Protein 2ETS (pdb70)

Structure (mmCIF, N/CA/C/O backbone):
data_2ETS
#
_entry.id   2ETS
#
_cell.length_a   93.473
_cell.length_b   93.473
_cell.length_c   101.164
_cell.angle_alpha   90.000
_cell.angle_beta   90.000
_cell.angle_gamma   120.000
#
_symmetry.space_group_name_H-M   'H 3 2'
#
loop_
_entity.id
_entity.type
_entity.pdbx_description
1 polymer 'hypothetical protein'
2 non-polymer 'PHOSPHATE ION'
3 non-polymer 'CHLORIDE ION'
4 water water
#
loop_
_atom_site.group_PDB
_atom_site.id
_atom_site.type_symbol
_atom_site.label_atom_id
_atom_site.label_alt_id
_atom_site.label_comp_id
_atom_site.label_asym_id
_atom_site.label_entity_id
_atom_site.label_seq_id
_atom_site.pdbx_PDB_ins_code
_atom_site.Cartn_x
_atom_site.Cartn_y
_atom_site.Cartn_z
_atom_site.occupancy
_atom_site.B_iso_or_equiv
_atom_site.auth_seq_id
_atom_site.auth_comp_id
_atom_site.auth_asym_id
_atom_site.auth_atom_id
_atom_site.pdbx_PDB_model_num
ATOM 1 N N . HIS A 1 8 ? 30.415 37.889 30.192 1.00 86.68 -4 HIS A N 1
ATOM 2 C CA . HIS A 1 8 ? 30.670 36.673 31.032 1.00 87.70 -4 HIS A CA 1
ATOM 3 C C . HIS A 1 8 ? 31.271 36.950 32.433 1.00 88.92 -4 HIS A C 1
ATOM 4 O O . HIS A 1 8 ? 31.100 36.132 33.337 1.00 89.55 -4 HIS A O 1
ATOM 6 N N . HIS A 1 9 ? 31.977 38.071 32.608 1.00 89.54 -3 HIS A N 1
ATOM 7 C CA . HIS A 1 9 ? 32.466 38.508 33.935 1.00 89.24 -3 HIS A CA 1
ATOM 8 C C . HIS A 1 9 ? 31.473 39.460 34.638 1.00 88.91 -3 HIS A C 1
ATOM 9 O O . HIS A 1 9 ? 31.481 40.666 34.386 1.00 86.78 -3 HIS A O 1
ATOM 10 N N . HIS A 1 10 ? 30.656 38.906 35.542 1.00 89.54 -2 HIS A N 1
ATOM 11 C CA . HIS A 1 10 ? 29.520 39.616 36.155 1.00 89.49 -2 HIS A CA 1
ATOM 12 C C . HIS A 1 10 ? 29.615 40.118 37.615 1.00 89.84 -2 HIS A C 1
ATOM 13 O O . HIS A 1 10 ? 28.831 39.707 38.473 1.00 91.31 -2 HIS A O 1
ATOM 14 N N . HIS A 1 11 ? 30.617 40.949 37.898 1.00 88.06 -1 HIS A N 1
ATOM 15 C CA . HIS A 1 11 ? 30.450 42.115 38.792 1.00 85.88 -1 HIS A CA 1
ATOM 16 C C . HIS A 1 11 ? 30.730 43.381 37.952 1.00 83.49 -1 HIS A C 1
ATOM 17 O O . HIS A 1 11 ? 30.207 44.472 38.226 1.00 83.75 -1 HIS A O 1
ATOM 24 N N . HIS A 1 12 ? 31.561 43.203 36.927 1.00 79.50 0 HIS A N 1
ATOM 25 C CA . HIS A 1 12 ? 31.757 44.176 35.866 1.00 77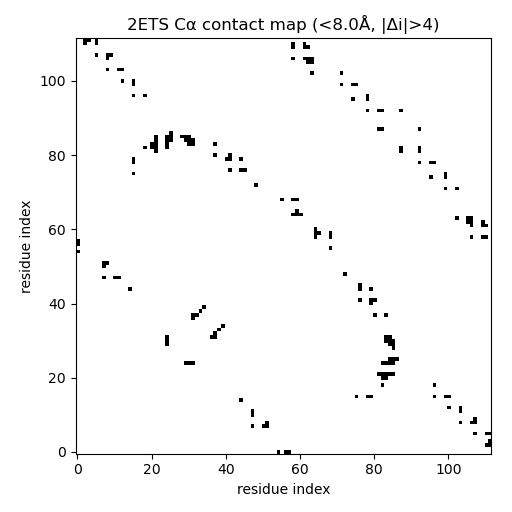.13 0 HIS A CA 1
ATOM 26 C C . HIS A 1 12 ? 30.470 44.398 35.028 1.00 74.88 0 HIS A C 1
ATOM 27 O O . HIS A 1 12 ? 30.147 45.535 34.674 1.00 73.08 0 HIS A O 1
ATOM 42 N N . ASN A 1 14 ? 27.329 43.791 36.062 1.00 64.70 2 ASN A N 1
ATOM 43 C CA . ASN A 1 14 ? 26.542 44.482 37.073 1.00 63.19 2 ASN A CA 1
ATOM 44 C C . ASN A 1 14 ? 26.776 46.003 37.068 1.00 61.27 2 ASN A C 1
ATOM 45 O O . ASN A 1 14 ? 25.829 46.804 37.027 1.00 57.07 2 ASN A O 1
ATOM 50 N N . ASP A 1 15 ? 28.045 46.402 37.136 1.00 60.66 3 ASP A N 1
ATOM 51 C CA . ASP A 1 15 ? 28.371 47.818 37.164 1.00 60.55 3 ASP A CA 1
ATOM 52 C C . ASP A 1 15 ? 28.062 48.490 35.842 1.00 58.74 3 ASP A C 1
ATOM 53 O O . ASP A 1 15 ? 27.648 49.642 35.819 1.00 56.24 3 ASP A O 1
ATOM 58 N N . LEU A 1 16 ? 28.271 47.772 34.742 1.00 59.13 4 LEU A N 1
ATOM 59 C CA . LEU A 1 16 ? 27.936 48.293 33.424 1.00 60.33 4 LEU A CA 1
ATOM 60 C C . LEU A 1 16 ? 26.441 48.587 33.294 1.00 59.59 4 LEU A C 1
ATOM 61 O O . LEU A 1 16 ? 26.061 49.634 32.789 1.00 56.12 4 LEU A O 1
ATOM 66 N N . VAL A 1 17 ? 25.612 47.646 33.746 1.00 59.27 5 VAL A N 1
ATOM 67 C CA . VAL A 1 17 ? 24.175 47.754 33.635 1.00 59.52 5 VAL A CA 1
ATOM 68 C C . VAL A 1 17 ? 23.650 48.859 34.578 1.00 57.37 5 VAL A C 1
ATOM 69 O O . VAL A 1 17 ? 22.848 49.731 34.165 1.00 51.75 5 VAL A O 1
ATOM 73 N N . GLU A 1 18 ? 24.120 48.838 35.820 1.00 58.07 6 GLU A N 1
ATOM 74 C CA . GLU A 1 18 ? 23.824 49.920 36.786 1.00 60.56 6 GLU A CA 1
ATOM 75 C C . GLU A 1 18 ? 24.243 51.296 36.248 1.00 60.63 6 GLU A C 1
ATOM 76 O O . GLU A 1 18 ? 23.572 52.313 36.479 1.00 60.22 6 GLU A O 1
ATOM 82 N N . SER A 1 19 ? 25.357 51.311 35.525 1.00 60.04 7 SER A N 1
ATOM 83 C CA . SER A 1 19 ? 25.787 52.510 34.855 1.00 60.32 7 SER A CA 1
ATOM 84 C C . SER A 1 19 ? 24.794 52.996 33.807 1.00 57.57 7 SER A C 1
ATOM 85 O O . SER A 1 19 ? 24.546 54.185 33.711 1.00 59.19 7 SER A O 1
ATOM 88 N N . LEU A 1 20 ? 24.245 52.095 33.001 1.00 56.47 8 LEU A N 1
ATOM 89 C CA . LEU A 1 20 ? 23.261 52.494 32.006 1.00 54.42 8 LEU A CA 1
ATOM 90 C C . LEU A 1 20 ? 21.952 52.929 32.683 1.00 51.51 8 LEU A C 1
ATOM 91 O O . LEU A 1 20 ? 21.293 53.860 32.247 1.00 51.61 8 LEU A O 1
ATOM 96 N N . ILE A 1 21 ? 21.555 52.227 33.728 1.00 51.67 9 ILE A N 1
ATOM 97 C CA . ILE A 1 21 ? 20.375 52.613 34.485 1.00 52.46 9 ILE A CA 1
ATOM 98 C C . ILE A 1 21 ? 20.468 54.060 34.964 1.00 52.40 9 ILE A C 1
ATOM 99 O O . ILE A 1 21 ? 19.564 54.889 34.679 1.00 52.22 9 ILE A O 1
ATOM 104 N N . TYR A 1 22 ? 21.562 54.371 35.645 1.00 50.85 10 TYR A N 1
ATOM 105 C CA . TYR A 1 22 ? 21.838 55.753 36.071 1.00 50.13 10 TYR A CA 1
ATOM 106 C C . TYR A 1 22 ? 21.742 56.700 34.872 1.00 48.46 10 TYR A C 1
ATOM 107 O O . TYR A 1 22 ? 21.073 57.738 34.946 1.00 45.38 10 TYR A O 1
ATOM 116 N N . GLU A 1 23 ? 22.416 56.335 33.764 1.00 46.79 11 GLU A N 1
ATOM 117 C CA . GLU A 1 23 ? 22.452 57.220 32.604 1.00 49.09 11 GLU A CA 1
ATOM 118 C C . GLU A 1 23 ? 21.064 57.466 31.945 1.00 50.25 11 GLU A C 1
ATOM 119 O O . GLU A 1 23 ? 20.740 58.590 31.543 1.00 50.86 11 GLU A O 1
ATOM 125 N N . VAL A 1 24 ? 20.246 56.416 31.863 1.00 51.37 12 VAL A N 1
ATOM 126 C CA . VAL A 1 24 ? 18.891 56.541 31.325 1.00 54.10 12 VAL A CA 1
ATOM 127 C C . VAL A 1 24 ? 18.030 57.484 32.235 1.00 55.08 12 VAL A C 1
ATOM 128 O O . VAL A 1 24 ? 17.218 58.286 31.748 1.00 57.08 12 VAL A O 1
ATOM 132 N N . ASN A 1 25 ? 18.208 57.395 33.544 1.00 54.29 13 ASN A N 1
ATOM 133 C CA . ASN A 1 25 ? 17.610 58.386 34.451 1.00 54.77 13 ASN A CA 1
ATOM 134 C C . ASN A 1 25 ? 18.080 59.814 34.211 1.00 52.16 13 ASN A C 1
ATOM 135 O O . ASN A 1 25 ? 17.321 60.753 34.206 1.00 53.61 13 ASN A O 1
ATOM 140 N N . ASN A 1 26 ? 19.348 59.966 33.969 1.00 54.61 14 ASN A N 1
ATOM 141 C CA . ASN A 1 26 ? 19.889 61.242 33.619 1.00 54.51 14 ASN A CA 1
ATOM 142 C C . ASN A 1 26 ? 19.274 61.773 32.342 1.00 54.32 14 ASN A C 1
ATOM 143 O O . ASN A 1 26 ? 19.029 62.957 32.223 1.00 55.93 14 ASN A O 1
ATOM 156 N N . GLN A 1 28 ? 16.308 61.224 31.308 1.00 53.21 16 GLN A N 1
ATOM 157 C CA . GLN A 1 28 ? 14.977 61.707 31.622 1.00 53.51 16 GLN A CA 1
ATOM 158 C C . GLN A 1 28 ? 15.046 63.146 32.175 1.00 50.88 16 GLN A C 1
ATOM 159 O O . GLN A 1 28 ? 14.246 64.004 31.806 1.00 51.93 16 GLN A O 1
ATOM 165 N N . GLN A 1 29 ? 16.027 63.422 33.004 1.00 50.17 17 GLN A N 1
ATOM 166 C CA . GLN A 1 29 ? 16.162 64.764 33.581 1.00 53.53 17 GLN A CA 1
ATOM 167 C C . GLN A 1 29 ? 16.547 65.782 32.513 1.00 53.04 17 GLN A C 1
ATOM 168 O O . GLN A 1 29 ? 16.043 66.883 32.522 1.00 49.91 17 GLN A O 1
ATOM 174 N N . ASN A 1 30 ? 17.390 65.378 31.561 1.00 55.17 18 ASN A N 1
ATOM 175 C CA . ASN A 1 30 ? 17.795 66.244 30.464 1.00 55.37 18 ASN A CA 1
ATOM 176 C C . ASN A 1 30 ? 16.594 66.621 29.588 1.00 54.15 18 ASN A C 1
ATOM 177 O O . ASN A 1 30 ? 16.411 67.770 29.176 1.00 53.20 18 ASN A O 1
ATOM 182 N N . PHE A 1 31 ? 15.767 65.637 29.316 1.00 53.69 19 PHE A N 1
ATOM 183 C CA . PHE A 1 31 ? 14.589 65.849 28.511 1.00 53.33 19 PHE A CA 1
ATOM 184 C C . PHE A 1 31 ? 13.674 66.841 29.238 1.00 53.75 19 PHE A C 1
ATOM 185 O O . PHE A 1 31 ? 13.146 67.767 28.629 1.00 56.00 19 PHE A O 1
ATOM 193 N N . GLU A 1 32 ? 13.497 66.650 30.539 1.00 55.01 20 GLU A N 1
ATOM 194 C CA . GLU A 1 32 ? 12.705 67.580 31.350 1.00 55.92 20 GLU A CA 1
ATOM 195 C C . GLU A 1 32 ? 13.266 68.982 31.330 1.00 53.56 20 GLU A C 1
ATOM 196 O O . GLU A 1 32 ? 12.505 69.943 31.365 1.00 54.17 20 GLU A O 1
ATOM 202 N N . ASN A 1 33 ? 14.588 69.093 31.287 1.00 53.35 21 ASN A N 1
ATOM 203 C CA A ASN A 1 33 ? 15.206 70.406 31.267 0.50 53.56 21 ASN A CA 1
ATOM 204 C CA B ASN A 1 33 ? 15.305 70.381 31.218 0.50 53.41 21 ASN A CA 1
ATOM 205 C C . ASN A 1 33 ? 14.992 71.111 29.928 1.00 53.39 21 ASN A C 1
ATOM 206 O O . ASN A 1 33 ? 14.573 72.259 29.935 1.00 49.20 21 ASN A O 1
ATOM 215 N N . VAL A 1 34 ? 15.215 70.421 28.796 1.00 55.24 22 VAL A N 1
ATOM 216 C CA . VAL A 1 34 ? 15.008 71.075 27.481 1.00 57.51 22 VAL A CA 1
ATOM 217 C C . VAL A 1 34 ? 13.534 71.445 27.266 1.00 54.41 22 VAL A C 1
ATOM 218 O O . VAL A 1 34 ? 13.221 72.421 26.590 1.00 54.32 22 VAL A O 1
ATOM 222 N N . LYS A 1 35 ? 12.645 70.666 27.862 1.00 53.83 23 LYS A N 1
ATOM 223 C CA . LYS A 1 35 ? 11.211 70.863 27.718 1.00 54.20 23 LYS A CA 1
ATOM 224 C C . LYS A 1 35 ? 10.720 72.069 28.533 1.00 52.82 23 LYS A C 1
ATOM 225 O O . LYS A 1 35 ? 9.897 72.844 28.024 1.00 51.36 23 LYS A O 1
ATOM 231 N N . SER A 1 36 ? 11.175 72.207 29.791 1.00 52.73 24 SER A N 1
ATOM 232 C CA . SER A 1 36 ? 10.767 73.361 30.623 1.00 54.65 24 SER A CA 1
ATOM 233 C C . SER A 1 36 ? 11.369 74.611 30.048 1.00 51.82 24 SER A C 1
ATOM 234 O O . SER A 1 36 ? 10.673 75.615 29.902 1.00 50.78 24 SER A O 1
ATOM 237 N N . GLN A 1 37 ? 12.655 74.520 29.702 1.00 47.46 25 GLN A N 1
ATOM 238 C CA . GLN A 1 37 ? 13.416 75.661 29.235 1.00 4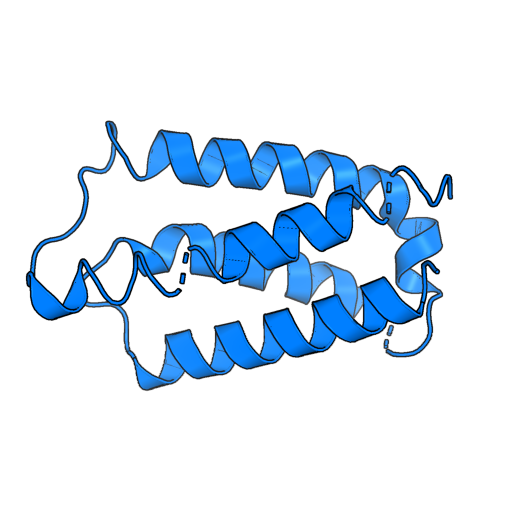8.95 25 GLN A CA 1
ATOM 239 C C . GLN A 1 37 ? 13.105 76.035 27.803 1.00 46.92 25 GLN A C 1
ATOM 240 O O . GLN A 1 37 ? 13.444 77.118 27.361 1.00 47.76 25 GLN A O 1
ATOM 246 N N . GLN A 1 38 ? 12.518 75.118 27.057 1.00 48.97 26 GLN A N 1
ATOM 247 C CA . GLN A 1 38 ? 12.256 75.318 25.633 1.00 49.42 26 GLN A CA 1
ATOM 248 C C . GLN A 1 38 ? 13.504 75.766 24.856 1.00 49.92 26 GLN A C 1
ATOM 249 O O . GLN A 1 38 ? 13.468 76.698 24.039 1.00 48.47 26 GLN A O 1
ATOM 255 N N . GLN A 1 39 ? 14.615 75.112 25.165 1.00 50.27 27 GLN A N 1
ATOM 256 C CA . GLN A 1 39 ? 15.874 75.368 24.496 1.00 53.47 27 GLN A CA 1
ATOM 257 C C . GLN A 1 39 ? 16.645 74.045 24.260 1.00 52.99 27 GLN A C 1
ATOM 258 O O . GLN A 1 39 ? 16.887 73.270 25.200 1.00 52.82 27 GLN A O 1
ATOM 264 N N . ASP A 1 40 ? 17.005 73.778 23.007 1.00 51.74 28 ASP A N 1
ATOM 265 C CA . ASP A 1 40 ? 17.895 72.651 22.690 1.00 51.61 28 ASP A CA 1
ATOM 266 C C . ASP A 1 40 ? 19.267 72.823 23.343 1.00 51.65 28 ASP A C 1
ATOM 267 O O . ASP A 1 40 ? 19.782 73.939 23.372 1.00 50.49 28 ASP A O 1
ATOM 272 N N . HIS A 1 41 ? 19.881 71.740 23.832 1.00 51.21 29 HIS A N 1
ATOM 273 C CA . HIS A 1 41 ? 21.288 71.822 24.271 1.00 51.06 29 HIS A CA 1
ATOM 274 C C . HIS A 1 41 ? 22.197 72.010 23.063 1.00 51.51 29 HIS A C 1
ATOM 275 O O . HIS A 1 41 ? 21.845 71.647 21.932 1.00 48.93 29 HIS A O 1
ATOM 282 N N . ASP A 1 42 ? 23.373 72.570 23.309 1.00 52.88 30 ASP A N 1
ATOM 283 C CA . ASP A 1 42 ? 24.336 72.838 22.250 1.00 52.57 30 ASP A CA 1
ATOM 284 C C . ASP A 1 42 ? 24.885 71.542 21.697 1.00 51.13 30 ASP A C 1
ATOM 285 O O . ASP A 1 42 ? 25.332 70.664 22.455 1.00 50.71 30 ASP A O 1
ATOM 290 N N . PHE A 1 43 ? 24.872 71.405 20.377 1.00 50.19 31 PHE A N 1
ATOM 291 C CA . PHE A 1 43 ? 25.292 70.154 19.791 1.00 47.47 31 PHE A CA 1
ATOM 292 C C . PHE A 1 43 ? 26.730 69.753 20.171 1.00 49.12 31 PHE A C 1
ATOM 293 O O . PHE A 1 43 ? 26.955 68.620 20.629 1.00 47.61 31 PHE A O 1
ATOM 301 N N . TYR A 1 44 ? 27.694 70.662 19.972 1.00 48.60 32 TYR A N 1
ATOM 302 C CA . TYR A 1 44 ? 29.117 70.311 20.111 1.00 49.72 32 TYR A CA 1
ATOM 303 C C . TYR A 1 44 ? 29.609 70.349 21.550 1.00 51.17 32 TYR A C 1
ATOM 304 O O . TYR A 1 44 ? 30.486 69.572 21.917 1.00 52.56 32 TYR A O 1
ATOM 313 N N . GLN A 1 45 ? 29.040 71.230 22.363 1.00 52.73 33 GLN A N 1
ATOM 314 C CA . GLN A 1 45 ? 29.432 71.345 23.758 1.00 53.45 33 GLN A CA 1
ATOM 315 C C . GLN A 1 45 ? 28.749 70.361 24.673 1.00 54.23 33 GLN A C 1
ATOM 316 O O . GLN A 1 45 ? 29.306 70.036 25.715 1.00 55.18 33 GLN A O 1
ATOM 322 N N . THR A 1 46 ? 27.555 69.886 24.298 1.00 54.93 34 THR A N 1
ATOM 323 C CA . THR A 1 46 ? 26.739 69.040 25.176 1.00 53.99 34 THR A CA 1
ATOM 324 C C . THR A 1 46 ? 26.328 67.697 24.546 1.00 54.89 34 THR A C 1
ATOM 325 O O . THR A 1 46 ? 26.561 66.652 25.127 1.00 56.26 34 THR A O 1
ATOM 329 N N . VAL A 1 47 ? 25.699 67.726 23.379 1.00 53.09 35 VAL A N 1
ATOM 330 C CA . VAL A 1 47 ? 25.138 66.501 22.782 1.00 55.14 35 VAL A CA 1
ATOM 331 C C . VAL A 1 47 ? 26.205 65.505 22.310 1.00 54.04 35 VAL A C 1
ATOM 332 O O . VAL A 1 47 ? 26.122 64.319 22.631 1.00 56.78 35 VAL A O 1
ATOM 336 N N . LYS A 1 48 ? 27.164 65.976 21.533 1.00 51.75 36 LYS A N 1
ATOM 337 C CA . LYS A 1 48 ? 28.211 65.111 21.011 1.00 54.04 36 LYS A CA 1
ATOM 338 C C . LYS A 1 48 ? 28.998 64.427 22.143 1.00 53.40 36 LYS A C 1
ATOM 339 O O . LYS A 1 48 ? 29.075 63.195 22.182 1.00 54.58 36 LYS A O 1
ATOM 345 N N . PRO A 1 49 ? 29.546 65.210 23.088 1.00 5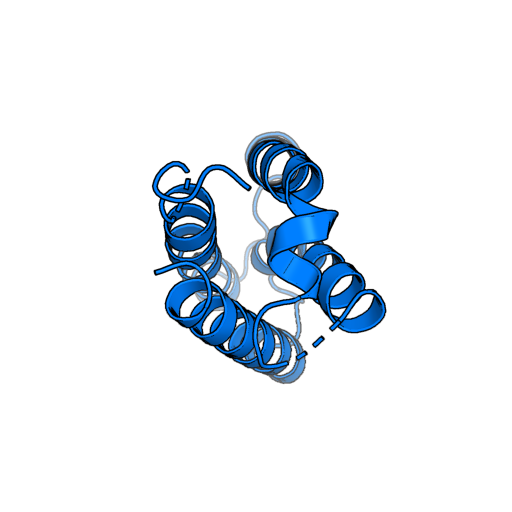0.85 37 PRO A N 1
ATOM 346 C CA . PRO A 1 49 ? 30.263 64.560 24.177 1.00 50.86 37 PRO A CA 1
ATOM 347 C C . PRO A 1 49 ? 29.428 63.560 24.980 1.00 49.18 37 PRO A C 1
ATOM 348 O O . PRO A 1 49 ? 29.923 62.507 25.375 1.00 47.55 37 PRO A O 1
ATOM 352 N N . TYR A 1 50 ? 28.157 63.871 25.185 1.00 46.65 38 TYR A N 1
ATOM 353 C CA . TYR A 1 50 ? 27.294 63.011 25.955 1.00 46.04 38 TYR A CA 1
ATOM 354 C C . TYR A 1 50 ? 27.032 61.683 25.256 1.00 49.09 38 TYR A C 1
ATOM 355 O O . TYR A 1 50 ? 27.161 60.605 25.854 1.00 51.27 38 TYR A O 1
ATOM 364 N N . THR A 1 51 ? 26.655 61.772 23.989 1.00 50.48 39 THR A N 1
ATOM 365 C CA . THR A 1 51 ? 26.363 60.567 23.173 1.00 52.38 39 THR A CA 1
ATOM 366 C C . THR A 1 51 ? 27.616 59.730 22.975 1.00 50.99 39 THR A C 1
ATOM 367 O O . THR A 1 51 ? 27.557 58.519 22.989 1.00 52.29 39 THR A O 1
ATOM 371 N N . GLU A 1 52 ? 28.754 60.372 22.812 1.00 53.16 40 GLU A N 1
ATOM 372 C CA . GLU A 1 52 ? 30.017 59.631 22.763 1.00 55.72 40 GLU A CA 1
ATOM 373 C C . GLU A 1 52 ? 30.342 58.906 24.078 1.00 55.46 40 GLU A C 1
ATOM 374 O O . GLU A 1 52 ? 30.874 57.805 24.057 1.00 57.55 40 GLU A O 1
ATOM 380 N N . HIS A 1 53 ? 30.010 59.505 25.217 1.00 52.98 41 HIS A N 1
ATOM 381 C CA . HIS A 1 53 ? 30.226 58.842 26.510 1.00 51.52 41 HIS A CA 1
ATOM 382 C C . HIS A 1 53 ? 29.280 57.638 26.627 1.00 50.86 41 HIS A C 1
ATOM 383 O O . HIS A 1 53 ? 29.660 56.573 27.116 1.00 52.41 41 HIS A O 1
ATOM 390 N N . ILE A 1 54 ? 28.051 57.816 26.182 1.00 50.47 42 ILE A N 1
ATOM 391 C CA . ILE A 1 54 ? 27.098 56.689 26.117 1.00 51.93 42 ILE A CA 1
ATOM 392 C C . ILE A 1 54 ? 27.589 55.561 25.156 1.00 51.69 42 ILE A C 1
ATOM 393 O O . ILE A 1 54 ? 27.518 54.368 25.490 1.00 50.38 42 ILE A O 1
ATOM 398 N N . ASP A 1 55 ? 28.105 55.941 23.983 1.00 49.63 43 ASP A N 1
ATOM 399 C CA . ASP A 1 55 ? 28.689 54.964 23.074 1.00 51.01 43 ASP A CA 1
ATOM 400 C C . ASP A 1 55 ? 29.811 54.166 23.750 1.00 50.67 43 ASP A C 1
ATOM 401 O O . ASP A 1 55 ? 29.919 52.961 23.517 1.00 51.16 43 ASP A O 1
ATOM 406 N N . SER A 1 56 ? 30.625 54.820 24.595 1.00 48.97 44 SER A N 1
ATOM 407 C CA . SER A 1 56 ? 31.722 54.125 25.278 1.00 48.07 44 SER A CA 1
ATOM 408 C C . SER A 1 56 ? 31.148 53.037 26.173 1.00 45.02 44 SER A C 1
ATOM 409 O O . SER A 1 56 ? 31.622 51.918 26.153 1.00 46.59 44 SER A O 1
ATOM 411 N N . ILE A 1 57 ? 30.113 53.350 26.931 1.00 46.56 45 ILE A N 1
ATOM 412 C CA . ILE A 1 57 ? 29.514 52.348 27.802 1.00 49.65 45 ILE A CA 1
ATOM 413 C C . ILE A 1 57 ? 28.912 51.221 26.981 1.00 49.86 45 ILE A C 1
ATOM 414 O O . ILE A 1 57 ? 29.089 50.059 27.307 1.00 49.40 45 ILE A O 1
ATOM 419 N N . LEU A 1 58 ? 28.218 51.567 25.906 1.00 50.29 46 LEU A N 1
ATOM 420 C CA . LEU A 1 58 ? 27.567 50.551 25.078 1.00 51.08 46 LEU A CA 1
ATOM 421 C C . LEU A 1 58 ? 28.556 49.642 24.419 1.00 50.83 46 LEU A C 1
ATOM 422 O O . LEU A 1 58 ? 28.303 48.451 24.337 1.00 49.59 46 LEU A O 1
ATOM 427 N N . ASN A 1 59 ? 29.685 50.205 23.978 1.00 52.21 47 ASN A N 1
ATOM 428 C CA . ASN A 1 59 ? 30.765 49.416 23.395 1.00 52.90 47 ASN A CA 1
ATOM 429 C C . ASN A 1 59 ? 31.276 48.349 24.347 1.00 52.73 47 ASN A C 1
ATOM 430 O O . ASN A 1 59 ? 31.534 47.211 23.934 1.00 52.25 47 ASN A O 1
ATOM 435 N N . GLU A 1 60 ? 31.398 48.711 25.616 1.00 51.13 48 GLU A N 1
ATOM 436 C CA . GLU A 1 60 ? 31.789 47.748 26.631 1.00 53.15 48 GLU A CA 1
ATOM 437 C C . GLU A 1 60 ? 30.703 46.689 26.759 1.00 51.96 48 GLU A C 1
ATOM 438 O O . GLU A 1 60 ? 30.970 45.516 26.610 1.00 53.57 48 GLU A O 1
ATOM 441 N N . ILE A 1 61 ? 29.469 47.090 26.987 1.00 53.71 49 ILE A N 1
ATOM 442 C CA . ILE A 1 61 ? 28.407 46.094 27.168 1.00 55.62 49 ILE A CA 1
ATOM 443 C C . ILE A 1 61 ? 28.228 45.154 25.953 1.00 52.74 49 ILE A C 1
ATOM 444 O O . ILE A 1 61 ? 27.858 43.998 26.128 1.00 52.04 49 ILE A O 1
ATOM 449 N N . LYS A 1 62 ? 28.550 45.622 24.747 1.00 51.24 50 LYS A N 1
ATOM 450 C CA . LYS A 1 62 ? 28.553 44.760 23.552 1.00 54.30 50 LYS A CA 1
ATOM 451 C C . LYS A 1 62 ? 29.588 43.643 23.653 1.00 52.97 50 LYS A C 1
ATOM 452 O O . LYS A 1 62 ? 29.365 42.532 23.168 1.00 52.88 50 LYS A O 1
ATOM 458 N N . LEU A 1 63 ? 30.704 43.923 24.300 1.00 52.53 51 LEU A N 1
ATOM 459 C CA . LEU A 1 63 ? 31.684 42.869 24.567 1.00 52.69 51 LEU A CA 1
ATOM 460 C C . LEU A 1 63 ? 31.084 41.716 25.394 1.00 51.37 51 LEU A C 1
ATOM 461 O O . LEU A 1 63 ? 31.576 40.628 25.340 1.00 49.88 51 LEU A O 1
ATOM 466 N N . HIS A 1 64 ? 30.002 41.942 26.132 1.00 53.74 52 HIS A N 1
ATOM 467 C CA . HIS A 1 64 ? 29.337 40.852 26.865 1.00 53.68 52 HIS A CA 1
ATOM 468 C C . HIS A 1 64 ? 28.068 40.346 26.217 1.00 53.21 52 HIS A C 1
ATOM 469 O O . HIS A 1 64 ? 27.279 39.689 26.887 1.00 53.16 52 HIS A O 1
ATOM 476 N N . ARG A 1 65 ? 27.898 40.605 24.920 1.00 55.35 53 ARG A N 1
ATOM 477 C CA . ARG A 1 65 ? 26.688 40.201 24.163 1.00 55.88 53 ARG A CA 1
ATOM 478 C C . ARG A 1 65 ? 26.264 38.738 24.398 1.00 57.43 53 ARG A C 1
ATOM 479 O O . ARG A 1 65 ? 25.105 38.464 24.723 1.00 55.34 53 ARG A O 1
ATOM 487 N N . GLU A 1 66 ? 27.219 37.818 24.257 1.00 58.39 54 GLU A N 1
ATOM 488 C CA . GLU A 1 66 ? 26.964 36.367 24.348 1.00 58.64 54 GLU A CA 1
ATOM 489 C C . GLU A 1 66 ? 26.346 35.950 25.692 1.00 56.68 54 GLU A C 1
ATOM 490 O O . GLU A 1 66 ? 25.455 35.101 25.725 1.00 58.41 54 GLU A O 1
ATOM 493 N N . PHE A 1 67 ? 26.801 36.554 26.787 1.00 54.83 55 PHE A N 1
ATOM 494 C CA . PHE A 1 67 ? 26.199 36.305 28.104 1.00 55.59 55 PHE A CA 1
ATOM 495 C C . PHE A 1 67 ? 24.800 36.901 28.185 1.00 56.26 55 PHE A C 1
ATOM 496 O O . PHE A 1 67 ? 23.823 36.183 28.433 1.00 55.67 55 PHE A O 1
ATOM 504 N N . ILE A 1 68 ? 24.731 38.216 27.966 1.00 54.07 56 ILE A N 1
ATOM 505 C CA . ILE A 1 68 ? 23.507 38.977 28.133 1.00 54.01 56 ILE A CA 1
ATOM 506 C C . ILE A 1 68 ? 22.319 38.407 27.335 1.00 52.43 56 ILE A C 1
ATOM 507 O O . ILE A 1 68 ? 21.219 38.365 27.852 1.00 50.97 56 ILE A O 1
ATOM 512 N N . ILE A 1 69 ? 22.544 37.944 26.106 1.00 51.70 57 ILE A N 1
ATOM 513 C CA . ILE A 1 69 ? 21.427 37.445 25.264 1.00 52.76 57 ILE A CA 1
ATOM 514 C C . ILE A 1 69 ? 20.777 36.165 25.805 1.00 52.09 57 ILE A C 1
ATOM 515 O O . ILE A 1 69 ? 19.657 35.800 25.413 1.00 54.63 57 ILE A O 1
ATOM 520 N N . GLU A 1 70 ? 21.478 35.512 26.718 1.00 52.04 58 GLU A N 1
ATOM 521 C CA . GLU A 1 70 ? 21.028 34.272 27.323 1.00 52.26 58 GLU A CA 1
ATOM 522 C C . GLU A 1 70 ? 20.316 34.478 28.658 1.00 50.56 58 GLU A C 1
ATOM 523 O O . GLU A 1 70 ? 19.778 33.527 29.197 1.00 50.86 58 GLU A O 1
ATOM 529 N N . VAL A 1 71 ? 20.298 35.687 29.215 1.00 50.35 59 VAL A N 1
ATOM 530 C CA . VAL A 1 71 ? 19.550 35.878 30.465 1.00 49.94 59 VAL A CA 1
ATOM 531 C C . VAL A 1 71 ? 18.032 35.808 30.172 1.00 47.88 59 VAL A C 1
ATOM 532 O O . VAL A 1 71 ? 17.616 36.028 29.033 1.00 46.65 59 VAL A O 1
ATOM 536 N N . PRO A 1 72 ? 17.220 35.414 31.183 1.00 46.28 60 PRO A N 1
ATOM 537 C CA . PRO A 1 72 ? 15.784 35.431 30.978 1.00 45.52 60 PRO A CA 1
ATOM 538 C C . PRO A 1 72 ? 15.293 36.761 30.419 1.00 45.36 60 PRO A C 1
ATOM 539 O O . PRO A 1 72 ? 15.844 37.807 30.756 1.00 42.35 60 PRO A O 1
ATOM 543 N N . TYR A 1 73 ? 14.294 36.691 29.532 1.00 46.55 61 TYR 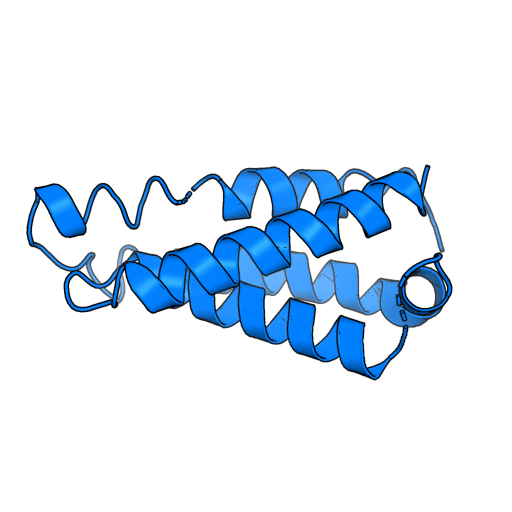A N 1
ATOM 544 C CA . TYR A 1 73 ? 13.694 37.884 28.874 1.00 48.01 61 TYR A CA 1
ATOM 545 C C . TYR A 1 73 ? 14.552 38.496 27.771 1.00 49.67 61 TYR A C 1
ATOM 546 O O . TYR A 1 73 ? 14.167 39.507 27.204 1.00 51.06 61 TYR A O 1
ATOM 563 N N . ASN A 1 75 ? 17.160 38.144 24.175 1.00 51.44 63 ASN A N 1
ATOM 564 C CA . ASN 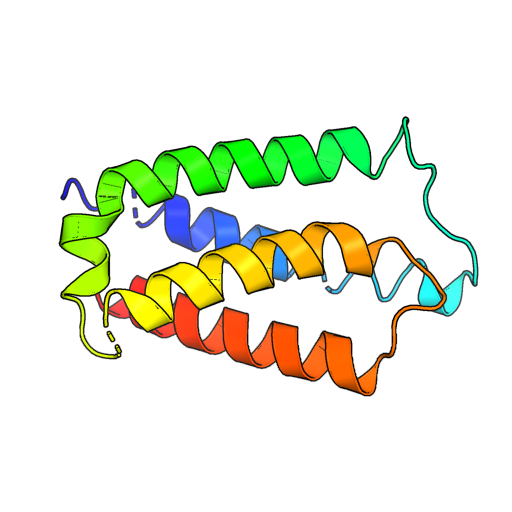A 1 75 ? 17.575 37.387 2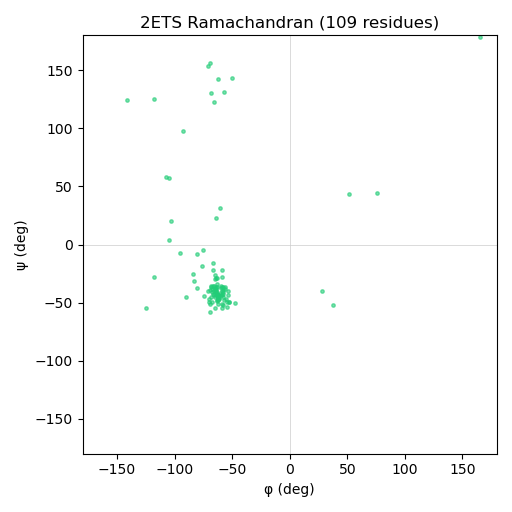3.010 1.00 48.35 63 ASN A CA 1
ATOM 565 C C . ASN A 1 75 ? 18.376 38.348 22.137 1.00 47.45 63 ASN A C 1
ATOM 566 O O . ASN A 1 75 ? 18.510 39.501 22.497 1.00 47.39 63 ASN A O 1
ATOM 571 N N . SER A 1 76 ? 18.901 37.876 21.010 1.00 47.50 64 SER A N 1
ATOM 572 C CA . SER A 1 76 ? 19.813 38.670 20.166 1.00 48.03 64 SER A CA 1
ATOM 573 C C . SER A 1 76 ? 19.140 39.931 19.611 1.00 47.95 64 SER A C 1
ATOM 574 O O . SER A 1 76 ? 19.706 41.031 19.705 1.00 46.49 64 SER A O 1
ATOM 577 N N . ARG A 1 77 ? 17.929 39.763 19.057 1.00 46.69 65 ARG A N 1
ATOM 578 C CA . ARG A 1 77 ? 17.138 40.887 18.546 1.00 48.71 65 ARG A CA 1
ATOM 579 C C . ARG A 1 77 ? 16.841 41.946 19.628 1.00 49.02 65 ARG A C 1
ATOM 580 O O . ARG A 1 77 ? 17.101 43.122 19.425 1.00 48.08 65 ARG A O 1
ATOM 588 N N . LYS A 1 78 ? 16.317 41.510 20.772 1.00 50.49 66 LYS A N 1
ATOM 589 C CA . LYS A 1 78 ? 15.986 42.394 21.888 1.00 51.53 66 LYS A CA 1
ATOM 590 C C . LYS A 1 78 ? 17.225 43.144 22.388 1.00 52.43 66 LYS A C 1
ATOM 591 O O . LYS A 1 78 ? 17.146 44.302 22.742 1.00 53.51 66 LYS A O 1
ATOM 597 N N . PHE A 1 79 ? 18.380 42.489 22.394 1.00 50.73 67 PHE A N 1
ATOM 598 C CA . PHE A 1 79 ? 19.615 43.150 22.777 1.00 49.80 67 PHE A CA 1
ATOM 599 C C . PHE A 1 79 ? 19.983 44.278 21.795 1.00 50.04 67 PHE A C 1
ATOM 600 O O . PHE A 1 79 ? 20.402 45.365 22.215 1.00 50.42 67 PHE A O 1
ATOM 608 N N . GLU A 1 80 ? 19.805 44.044 20.504 1.00 51.56 68 GLU A N 1
ATOM 609 C CA . GLU A 1 80 ? 20.088 45.083 19.500 1.00 51.82 68 GLU A CA 1
ATOM 610 C C . GLU A 1 80 ? 19.113 46.261 19.575 1.00 50.01 68 GLU A C 1
ATOM 611 O O . GLU A 1 80 ? 19.507 47.422 19.426 1.00 46.85 68 GLU A O 1
ATOM 617 N N . LEU A 1 81 ? 17.849 45.981 19.829 1.00 50.09 69 LEU A N 1
ATOM 618 C CA . LEU A 1 81 ? 16.898 47.083 19.998 1.00 49.91 69 LEU A CA 1
ATOM 619 C C . LEU A 1 81 ? 17.159 47.900 21.227 1.00 47.30 69 LEU A C 1
ATOM 620 O O . LEU A 1 81 ? 16.990 49.103 21.204 1.00 46.17 69 LEU A O 1
ATOM 625 N N . LEU A 1 82 ? 17.593 47.244 22.302 1.00 46.99 70 LEU A N 1
ATOM 626 C CA . LEU A 1 82 ? 17.867 47.916 23.529 1.00 49.28 70 LEU A CA 1
ATOM 627 C C . LEU A 1 82 ? 18.978 48.921 23.310 1.00 51.16 70 LEU A C 1
ATOM 628 O O . LEU A 1 82 ? 18.853 50.062 23.746 1.00 53.27 70 LEU A O 1
ATOM 633 N N . ILE A 1 83 ? 20.031 48.507 22.601 1.00 53.39 71 ILE A N 1
ATOM 634 C CA . ILE A 1 83 ? 21.206 49.358 22.346 1.00 51.63 71 ILE A CA 1
ATOM 635 C C . ILE A 1 83 ? 20.796 50.585 21.538 1.00 46.98 71 ILE A C 1
ATOM 636 O O . ILE A 1 83 ? 21.163 51.707 21.855 1.00 45.18 71 ILE A O 1
ATOM 641 N N . ALA A 1 84 ? 20.017 50.337 20.496 1.00 47.56 72 ALA A N 1
ATOM 642 C CA . ALA A 1 84 ? 19.545 51.397 19.605 1.00 49.24 72 ALA A CA 1
ATOM 643 C C . ALA A 1 84 ? 18.600 52.359 20.361 1.00 50.81 72 ALA A C 1
ATOM 644 O O . ALA A 1 84 ? 18.676 53.582 20.222 1.00 53.22 72 ALA A O 1
ATOM 646 N N . ASN A 1 85 ? 17.692 51.802 21.154 1.00 52.19 73 ASN A N 1
ATOM 647 C CA . ASN A 1 85 ? 16.831 52.626 21.977 1.00 51.90 73 ASN A CA 1
ATOM 648 C C . ASN A 1 85 ? 17.598 53.544 22.932 1.00 51.25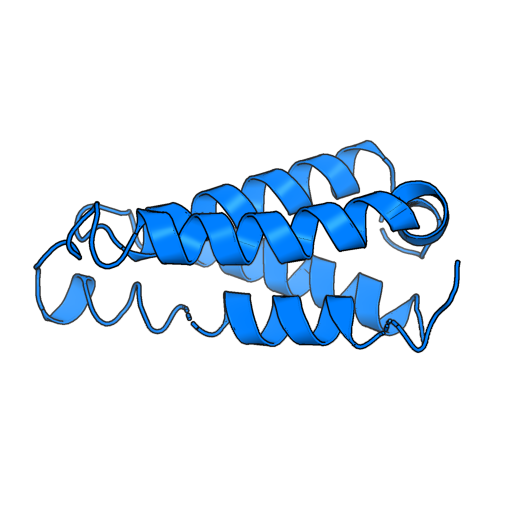 73 ASN A C 1
ATOM 649 O O . ASN A 1 85 ? 17.231 54.682 23.110 1.00 52.11 73 ASN A O 1
ATOM 654 N N . ILE A 1 86 ? 18.640 53.023 23.558 1.00 49.08 74 ILE A N 1
ATOM 655 C CA . ILE A 1 86 ? 19.465 53.824 24.451 1.00 48.54 74 ILE A CA 1
ATOM 656 C C . ILE A 1 86 ? 20.234 54.920 23.680 1.00 48.71 74 ILE A C 1
ATOM 657 O O . ILE A 1 86 ? 20.315 56.066 24.136 1.00 47.74 74 ILE A O 1
ATOM 662 N N . GLU A 1 87 ? 20.795 54.575 22.519 1.00 45.70 75 GLU A N 1
ATOM 663 C CA . GLU A 1 87 ? 21.473 55.579 21.700 1.00 49.85 75 GLU A CA 1
ATOM 664 C C . GLU A 1 87 ? 20.559 56.727 21.283 1.00 51.03 75 GLU A C 1
ATOM 665 O O . GLU A 1 87 ? 20.910 57.919 21.327 1.00 48.44 75 GLU A O 1
ATOM 671 N N . GLN A 1 88 ? 19.370 56.328 20.883 1.00 49.23 76 GLN A N 1
ATOM 672 C CA . GLN A 1 88 ? 18.347 57.249 20.442 1.00 54.37 76 GLN A CA 1
ATOM 673 C C . GLN A 1 88 ? 17.912 58.187 21.571 1.00 51.76 76 GLN A C 1
ATOM 674 O O . GLN A 1 88 ? 17.872 59.409 21.403 1.00 53.38 76 GLN A O 1
ATOM 680 N N . LEU A 1 89 ? 17.628 57.630 22.732 1.00 50.18 77 LEU A N 1
ATOM 681 C CA . LEU A 1 89 ? 17.346 58.456 23.917 1.00 49.03 77 LEU A CA 1
ATOM 682 C C . LEU A 1 89 ? 18.476 59.395 24.299 1.00 51.00 77 LEU A C 1
ATOM 683 O O . LEU A 1 89 ? 18.231 60.515 24.801 1.00 52.71 77 LEU A O 1
ATOM 688 N N . SER A 1 90 ? 19.714 58.925 24.125 1.00 50.17 78 SER A N 1
ATOM 689 C CA . SER A 1 90 ? 20.871 59.709 24.513 1.00 49.12 78 SER A CA 1
ATOM 690 C C . SER A 1 90 ? 20.965 60.982 23.652 1.00 50.53 78 SER A C 1
ATOM 691 O O . SER A 1 90 ? 21.463 61.979 24.114 1.00 51.56 78 SER A O 1
ATOM 694 N N . VAL A 1 91 ? 20.406 60.937 22.438 1.00 49.11 79 VAL A N 1
ATOM 695 C CA . VAL A 1 91 ? 20.308 62.098 21.550 1.00 51.11 79 VAL A CA 1
ATOM 696 C C . VAL A 1 91 ? 19.008 62.893 21.751 1.00 50.51 79 VAL A C 1
ATOM 697 O O . VAL A 1 91 ? 19.018 64.146 21.882 1.00 52.25 79 VAL A O 1
ATOM 701 N N . GLU A 1 92 ? 17.895 62.169 21.834 1.00 47.15 80 GLU A N 1
ATOM 702 C CA . GLU A 1 92 ? 16.585 62.816 21.825 1.00 49.17 80 GLU A CA 1
ATOM 703 C C . GLU A 1 92 ? 16.336 63.668 23.067 1.00 49.96 80 GLU A C 1
ATOM 704 O O . GLU A 1 92 ? 15.531 64.625 23.035 1.00 50.42 80 GLU A O 1
ATOM 710 N N . CYS A 1 93 ? 17.064 63.370 24.136 1.00 50.29 81 CYS A N 1
ATOM 711 C CA . CYS A 1 93 ? 16.800 64.005 25.408 1.00 50.96 81 CYS A CA 1
ATOM 712 C C . CYS A 1 93 ? 17.323 65.449 25.432 1.00 52.06 81 CYS A C 1
ATOM 713 O O . CYS A 1 93 ? 17.088 66.203 26.401 1.00 53.18 81 CYS A O 1
ATOM 716 N N . HIS A 1 94 ? 18.005 65.825 24.350 1.00 50.94 82 HIS A N 1
ATOM 717 C CA . HIS A 1 94 ? 18.623 67.134 24.237 1.00 49.02 82 HIS A CA 1
ATOM 718 C C . HIS A 1 94 ? 17.836 68.057 23.316 1.00 49.09 82 HIS A C 1
ATOM 719 O O . HIS A 1 94 ? 18.259 69.182 23.071 1.00 47.65 82 HIS A O 1
ATOM 726 N N . PHE A 1 95 ? 16.691 67.584 22.816 1.00 49.94 83 PHE A N 1
ATOM 727 C CA . PHE A 1 95 ? 15.892 68.345 21.846 1.00 51.70 83 PHE A CA 1
ATOM 728 C C . PHE A 1 95 ? 14.514 68.675 22.387 1.00 50.11 83 PHE A C 1
ATOM 729 O O . PHE A 1 95 ? 13.773 67.773 22.799 1.00 50.02 83 PHE A O 1
ATOM 737 N N . LYS A 1 96 ? 14.177 69.967 22.369 1.00 51.16 84 LYS A N 1
ATOM 738 C CA . LYS A 1 96 ? 12.894 70.461 22.887 1.00 50.60 84 LYS A CA 1
ATOM 739 C C . LYS A 1 96 ? 11.752 69.921 22.079 1.00 54.13 84 LYS A C 1
ATOM 740 O O . LYS A 1 96 ? 10.667 69.722 22.618 1.00 54.22 84 LYS A O 1
ATOM 746 N N . ARG A 1 97 ? 12.007 69.644 20.798 1.00 53.07 85 ARG A N 1
ATOM 747 C CA . ARG A 1 97 ? 10.961 69.175 19.920 1.00 52.86 85 ARG A CA 1
ATOM 748 C C . ARG A 1 97 ? 10.706 67.671 20.097 1.00 53.35 85 ARG A C 1
ATOM 749 O O . ARG A 1 97 ? 9.735 67.146 19.596 1.00 49.60 85 ARG A O 1
ATOM 751 N N . THR A 1 98 ? 11.533 66.974 20.860 1.00 52.12 86 THR A N 1
ATOM 752 C CA . THR A 1 98 ? 11.279 65.546 21.084 1.00 50.23 86 THR A CA 1
ATOM 753 C C . THR A 1 98 ? 9.872 65.327 21.703 1.00 52.69 86 THR A C 1
ATOM 754 O O . THR A 1 98 ? 9.484 65.963 22.719 1.00 53.51 86 THR A O 1
ATOM 758 N N . SER A 1 99 ? 9.128 64.396 21.122 1.00 52.77 87 SER A N 1
ATOM 759 C CA . SER A 1 99 ? 7.799 64.023 21.630 1.00 53.97 87 SER A CA 1
ATOM 760 C C . SER A 1 99 ? 7.811 63.369 23.007 1.00 53.88 87 SER A C 1
ATOM 761 O O . SER A 1 99 ? 8.407 62.316 23.194 1.00 52.24 87 SER A O 1
ATOM 764 N N . ARG A 1 100 ? 7.103 63.951 23.961 1.00 54.82 88 ARG A N 1
ATOM 765 C CA . ARG A 1 100 ? 7.040 63.369 25.309 1.00 56.04 88 ARG A CA 1
ATOM 766 C C . ARG A 1 100 ? 6.457 61.954 25.283 1.00 55.33 88 ARG A C 1
ATOM 767 O O . ARG A 1 100 ? 6.936 61.054 25.960 1.00 53.41 88 ARG A O 1
ATOM 775 N N . LYS A 1 101 ? 5.393 61.798 24.507 1.00 51.82 89 LYS A N 1
ATOM 776 C CA . LYS A 1 101 ? 4.714 60.536 24.372 1.00 53.60 89 LYS A CA 1
ATOM 777 C C . LYS A 1 101 ? 5.699 59.423 23.944 1.00 51.18 89 LYS A C 1
ATOM 778 O O . LYS A 1 101 ? 5.771 58.372 24.575 1.00 53.07 89 LYS A O 1
ATOM 784 N N . LEU A 1 102 ? 6.480 59.681 22.912 1.00 47.75 90 LEU A N 1
ATOM 785 C CA . LEU A 1 102 ? 7.326 58.636 22.308 1.00 52.83 90 LEU A CA 1
ATOM 786 C C . LEU A 1 102 ? 8.609 58.432 23.126 1.00 51.62 90 LEU A C 1
ATOM 787 O O . LEU A 1 102 ? 9.076 57.314 23.270 1.00 49.90 90 LEU A O 1
ATOM 792 N N . PHE A 1 103 ? 9.148 59.532 23.651 1.00 50.00 91 PHE A N 1
ATOM 793 C CA . PHE A 1 103 ? 10.350 59.514 24.487 1.00 49.13 91 PHE A CA 1
ATOM 794 C C . PHE A 1 103 ? 10.130 58.737 25.778 1.00 50.40 91 PHE A C 1
ATOM 795 O O . PHE A 1 103 ? 10.915 57.848 26.126 1.00 49.86 91 PHE A O 1
ATOM 803 N N . ILE A 1 104 ? 9.030 59.016 26.456 1.00 51.19 92 ILE A N 1
ATOM 804 C CA . ILE A 1 104 ? 8.753 58.371 27.729 1.00 52.88 92 ILE A CA 1
ATOM 805 C C . ILE A 1 104 ? 8.387 56.887 27.563 1.00 54.83 92 ILE A C 1
ATOM 806 O O . ILE A 1 104 ? 8.820 56.040 28.321 1.00 55.08 92 ILE A O 1
ATOM 811 N N . GLU A 1 105 ? 7.625 56.569 26.545 1.00 53.25 93 GLU A N 1
ATOM 812 C CA . GLU A 1 105 ? 7.394 55.191 26.224 1.00 56.04 93 GLU A CA 1
ATOM 813 C C . GLU A 1 105 ? 8.679 54.388 25.959 1.00 51.77 93 GLU A C 1
ATOM 814 O O . GLU A 1 105 ? 8.854 53.290 26.486 1.00 51.45 93 GLU A O 1
ATOM 820 N N . LYS A 1 106 ? 9.562 54.933 25.141 1.00 48.36 94 LYS A N 1
ATOM 821 C CA . LYS A 1 106 ? 10.825 54.283 24.864 1.00 51.20 94 LYS A CA 1
ATOM 822 C C . LYS A 1 106 ? 11.716 54.183 26.130 1.00 48.56 94 LYS A C 1
ATOM 823 O O . LYS A 1 106 ? 12.281 53.151 26.418 1.00 50.87 94 LYS A O 1
ATOM 829 N N . LEU A 1 107 ? 11.820 55.254 26.882 1.00 50.70 95 LEU A N 1
ATOM 830 C CA . LEU A 1 107 ? 12.504 55.202 28.201 1.00 53.17 95 LEU A CA 1
ATOM 831 C C . LEU A 1 107 ? 11.955 54.103 29.149 1.00 51.16 95 LEU A C 1
ATOM 832 O O . LEU A 1 107 ? 12.712 53.381 29.795 1.00 51.29 95 LEU A O 1
ATOM 837 N N . LYS A 1 108 ? 10.647 53.960 29.226 1.00 51.20 96 LYS A N 1
ATOM 838 C CA . LYS A 1 108 ? 10.084 52.959 30.140 1.00 54.72 96 LYS A CA 1
ATOM 839 C C . LYS A 1 108 ? 10.472 51.555 29.683 1.00 54.88 96 LYS A C 1
ATOM 840 O O . LYS A 1 108 ? 10.830 50.694 30.480 1.00 54.09 96 LYS A O 1
ATOM 846 N N . SER A 1 109 ? 10.430 51.357 28.375 1.00 52.59 97 SER A N 1
ATOM 847 C CA . SER A 1 109 ? 10.797 50.105 27.775 1.00 52.13 97 SER A CA 1
ATOM 848 C C . SER A 1 109 ? 12.266 49.765 28.040 1.00 52.57 97 SER A C 1
ATOM 849 O O . SER A 1 109 ? 12.582 48.649 28.370 1.00 52.33 97 SER A O 1
ATOM 852 N N . VAL A 1 110 ? 13.149 50.745 27.885 1.00 50.22 98 VAL A N 1
ATOM 853 C CA . VAL A 1 110 ? 14.569 50.594 28.204 1.00 50.89 98 VAL A CA 1
ATOM 854 C C . VAL A 1 110 ? 14.815 50.281 29.696 1.00 50.86 98 VAL A C 1
ATOM 855 O O . VAL A 1 110 ? 15.560 49.341 30.019 1.00 52.44 98 VAL A O 1
ATOM 859 N N . GLN A 1 111 ? 14.166 51.015 30.597 1.00 47.52 99 GLN A N 1
ATOM 860 C CA . GLN A 1 111 ? 14.341 50.743 32.043 1.00 49.79 99 GLN A CA 1
ATOM 861 C C . GLN A 1 111 ? 13.820 49.344 32.311 1.00 49.11 99 GLN A C 1
ATOM 862 O O . GLN A 1 111 ? 14.431 48.596 33.091 1.00 47.49 99 GLN A O 1
ATOM 868 N N . TYR A 1 112 ? 12.738 48.951 31.620 1.00 48.16 100 TYR A N 1
ATOM 869 C CA . TYR A 1 112 ? 12.206 47.614 31.833 1.00 51.36 100 TYR A CA 1
ATOM 870 C C . TYR A 1 112 ? 13.235 46.516 31.445 1.00 50.28 100 TYR A C 1
ATOM 871 O O . TYR A 1 112 ? 13.559 45.626 32.233 1.00 50.48 100 TYR A O 1
ATOM 880 N N . ASP A 1 113 ? 13.780 46.611 30.251 1.00 49.51 101 ASP A N 1
ATOM 881 C CA . ASP A 1 113 ? 14.828 45.690 29.825 1.00 51.19 101 ASP A CA 1
ATOM 882 C C . ASP A 1 113 ? 16.059 45.675 30.730 1.00 52.89 101 ASP A C 1
ATOM 883 O O . ASP A 1 113 ? 16.623 44.623 31.044 1.00 52.56 101 ASP A O 1
ATOM 888 N N . LEU A 1 114 ? 16.513 46.866 31.090 1.00 52.58 102 LEU A N 1
ATOM 889 C CA . LEU A 1 114 ? 17.683 47.012 31.949 1.00 51.04 102 LEU A CA 1
ATOM 890 C C . LEU A 1 114 ? 17.507 46.316 33.295 1.00 49.45 102 LEU A C 1
ATOM 891 O O . LEU A 1 114 ? 18.438 45.690 33.803 1.00 45.93 102 LEU A O 1
ATOM 896 N N . GLN A 1 115 ? 16.311 46.415 33.867 1.00 49.28 103 GLN A N 1
ATOM 897 C CA . GLN A 1 115 ? 16.038 45.729 35.122 1.00 49.57 103 GLN A CA 1
ATOM 898 C C . GLN A 1 115 ? 16.115 44.217 34.982 1.00 49.59 103 GLN A C 1
ATOM 899 O O . GLN A 1 115 ? 16.603 43.541 35.893 1.00 52.14 103 GLN A O 1
ATOM 905 N N . ASN A 1 116 ? 15.602 43.684 33.871 1.00 46.14 104 ASN A N 1
ATOM 906 C CA . ASN A 1 116 ? 15.602 42.256 33.640 1.00 46.63 104 ASN A CA 1
ATOM 907 C C . ASN A 1 116 ? 17.023 41.750 33.487 1.00 47.22 104 ASN A C 1
ATOM 908 O O . ASN A 1 116 ? 17.359 40.624 33.893 1.00 45.18 104 ASN A O 1
ATOM 913 N N . ILE A 1 117 ? 17.847 42.580 32.867 1.00 47.62 105 ILE A N 1
ATOM 914 C CA . ILE A 1 117 ? 19.225 42.230 32.633 1.00 51.13 105 ILE A CA 1
ATOM 915 C C . ILE A 1 117 ? 19.911 42.246 33.973 1.00 50.41 105 ILE A C 1
ATOM 916 O O . ILE A 1 117 ? 20.571 41.271 34.337 1.00 50.33 105 ILE A O 1
ATOM 921 N N . LEU A 1 118 ? 19.716 43.337 34.715 1.00 51.35 106 LEU A N 1
ATOM 922 C CA . LEU A 1 118 ? 20.304 43.468 36.050 1.00 53.11 106 LEU A CA 1
ATOM 923 C C . LEU A 1 118 ? 19.942 42.256 36.876 1.00 52.19 106 LEU A C 1
ATOM 924 O O . LEU A 1 118 ? 20.823 41.658 37.437 1.00 55.16 106 LEU A O 1
ATOM 929 N N . ASP A 1 119 ? 18.666 41.865 36.921 1.00 54.23 107 ASP A N 1
ATOM 930 C CA . ASP A 1 119 ? 18.280 40.616 37.627 1.00 54.08 107 ASP A CA 1
ATOM 931 C C . ASP A 1 119 ? 19.054 39.413 37.105 1.00 53.83 107 ASP A C 1
ATOM 932 O O . ASP A 1 119 ? 19.539 38.618 37.881 1.00 54.24 107 ASP A O 1
ATOM 937 N N . GLY A 1 120 ? 19.132 39.277 35.782 1.00 54.68 108 GLY A N 1
ATOM 938 C CA . GLY A 1 120 ? 19.802 38.145 35.154 1.00 55.32 108 GLY A CA 1
ATOM 939 C C . GLY A 1 120 ? 21.302 38.031 35.418 1.00 56.98 108 GLY A C 1
ATOM 940 O O . GLY A 1 120 ? 21.843 36.943 35.388 1.00 53.65 108 GLY A O 1
ATOM 941 N N . VAL A 1 121 ? 21.978 39.154 35.642 1.00 60.66 109 VAL A N 1
ATOM 942 C CA . VAL A 1 121 ? 23.436 39.176 35.795 1.00 62.94 109 VAL A CA 1
ATOM 943 C C . VAL A 1 121 ? 23.755 39.426 37.254 1.00 66.28 109 VAL A C 1
ATOM 944 O O . VAL A 1 121 ? 24.443 40.374 37.597 1.00 68.46 109 VAL A O 1
ATOM 948 N N . THR A 1 122 ? 23.262 38.551 38.118 1.00 70.51 110 THR A N 1
ATOM 949 C CA . THR A 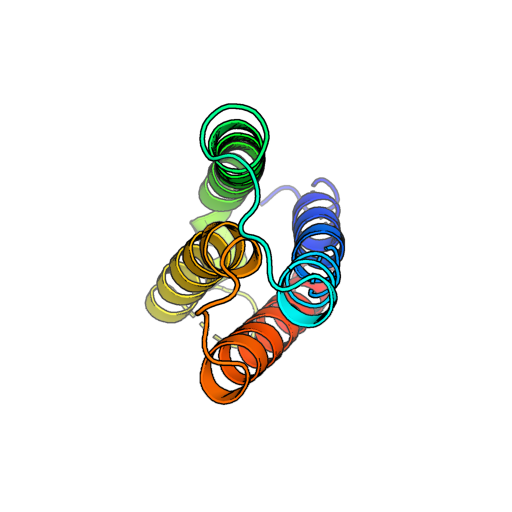1 122 ? 23.194 38.859 39.542 1.00 72.95 110 THR A CA 1
ATOM 950 C C . THR A 1 122 ? 22.945 37.581 40.350 1.00 74.98 110 THR A C 1
ATOM 951 O O . THR A 1 122 ? 22.483 36.574 39.796 1.00 78.31 110 THR A O 1
#

Nearest PDB structures (foldseek):
  2ets-assembly1_A  TM=1.005E+00  e=1.153E-15  Staphylococcus aureus subsp. aureus MW2
  2im8-assembly2_B  TM=9.031E-01  e=7.803E-04  Bacillus subtilis
  2im8-assembly1_A  TM=8.653E-01  e=1.365E-03  Bacillus subtilis
  2huj-assembly1_A  TM=9.095E-01  e=6.537E-03  Listeria innocua
  2hfi-assembly1_A  TM=8.340E-01  e=4.673E-03  Bacillus subtilis

B-factor: mean 55.96, std 9.46, range [35.04, 98.03]

Solvent-accessible surface area: 6477 Å² total

Sequence (112 aa):
HHHHHNDLVESLIYEVNNQQNFENNVKSQQQDHDFYQTVKPYTEHIDSILNEIKLHREFIIEVPYNSRKFELLIANIEQLSVECHFKRTSRKLFIEKLKSVQYDLQNILDGVT

Secondary structure (DSSP, 8-state):
--S---HHHHHHHHHHH--HHHHHHHHHT-PPPIIIIIHHHHHHHHHHHHHHHHTHHHHTTS---HHHHHHHHHHHHHHHHHTT-TTS-HHHHHHHHHHHHHHHHHHHHHT-

Foldseek 3Di:
DDFVVLVLLVVLLVVLVCLVLLVVCQVVVHFDDCPVPLVVQLVVLVVSVVVVVVVQVQQQPFPPHNVVNVVLSVLSSVLSRLSRHNPRDPVVSVVSSVVNNVSSVSSSVRSD

Radius of gyration: 14.34 Å; Cα contacts (8 Å, |Δi|>4): 103; chains: 1; bounding box: 28×41×21 Å

CATH classification: 1.20.120.440